Protein AF-A0A836U712-F1 (afdb_monomer_lite)

Structure (mmCIF, N/CA/C/O backbone):
data_AF-A0A836U712-F1
#
_entry.id   AF-A0A836U712-F1
#
loop_
_atom_site.group_PDB
_atom_site.id
_atom_site.type_symbol
_atom_site.label_atom_id
_atom_site.label_alt_id
_atom_site.label_comp_id
_atom_site.label_asym_id
_atom_site.label_entity_id
_atom_site.label_seq_id
_atom_site.pdbx_PDB_ins_code
_atom_site.Cartn_x
_atom_site.Cartn_y
_atom_site.Cartn_z
_atom_site.occupancy
_atom_site.B_iso_or_equiv
_atom_site.auth_seq_id
_atom_site.auth_comp_id
_atom_site.auth_asym_id
_atom_site.auth_atom_id
_atom_site.pdbx_PDB_model_num
ATOM 1 N N . MET A 1 1 ? 16.997 -15.538 17.413 1.00 56.75 1 MET A N 1
ATOM 2 C CA . MET A 1 1 ? 16.186 -14.614 16.592 1.00 56.75 1 MET A CA 1
ATOM 3 C C . MET A 1 1 ? 14.796 -14.566 17.189 1.00 56.75 1 MET A C 1
ATOM 5 O O . MET A 1 1 ? 14.357 -15.597 17.684 1.00 56.75 1 MET A O 1
ATOM 9 N N . ARG A 1 2 ? 14.148 -13.398 17.214 1.00 71.75 2 ARG A N 1
ATOM 10 C CA . ARG A 1 2 ? 12.703 -13.343 17.477 1.00 71.75 2 ARG A CA 1
ATOM 11 C C . ARG A 1 2 ? 11.979 -13.827 16.226 1.00 71.75 2 ARG A C 1
ATOM 13 O O . ARG A 1 2 ? 12.473 -13.601 15.125 1.00 71.75 2 ARG A O 1
ATOM 20 N N . GLU A 1 3 ? 10.859 -14.508 16.408 1.00 85.19 3 GLU A N 1
ATOM 21 C CA . GLU A 1 3 ? 9.992 -14.844 15.282 1.00 85.19 3 GLU A CA 1
ATOM 22 C C . GLU A 1 3 ? 9.367 -13.561 14.700 1.00 85.19 3 GLU A C 1
ATOM 24 O O . GLU A 1 3 ? 9.173 -12.588 15.445 1.00 85.19 3 GLU A O 1
ATOM 29 N N . PRO A 1 4 ? 9.083 -13.529 13.385 1.00 90.69 4 PRO A N 1
ATOM 30 C CA . PRO A 1 4 ? 8.299 -12.460 12.772 1.00 90.69 4 PRO A CA 1
ATOM 31 C C . PRO A 1 4 ? 6.942 -12.289 13.469 1.00 90.69 4 PRO A C 1
ATOM 33 O O . PRO A 1 4 ? 6.336 -13.269 13.897 1.00 90.69 4 PRO A O 1
ATOM 36 N N . GLN A 1 5 ? 6.451 -11.051 13.573 1.00 93.38 5 GLN A N 1
ATOM 37 C CA . GLN A 1 5 ? 5.139 -10.759 14.168 1.00 93.38 5 GLN A CA 1
ATOM 38 C C . GLN A 1 5 ? 3.992 -11.211 13.256 1.00 93.38 5 GLN A C 1
ATOM 40 O O . GLN A 1 5 ? 2.929 -11.586 13.741 1.00 93.38 5 GLN A O 1
ATOM 45 N N . THR A 1 6 ? 4.212 -11.196 11.940 1.00 92.88 6 THR A N 1
ATOM 46 C CA . THR A 1 6 ? 3.301 -11.768 10.939 1.00 92.88 6 THR A CA 1
ATOM 47 C C . THR A 1 6 ? 4.121 -12.481 9.860 1.00 92.88 6 THR A C 1
ATOM 49 O O . THR A 1 6 ? 5.340 -12.294 9.804 1.00 92.88 6 THR A O 1
ATOM 52 N N . PRO A 1 7 ? 3.502 -13.257 8.950 1.00 91.56 7 PRO A N 1
ATOM 53 C CA . PRO A 1 7 ? 4.219 -13.866 7.829 1.00 91.56 7 PRO A CA 1
ATOM 54 C C . PRO A 1 7 ? 5.012 -12.870 6.970 1.00 91.56 7 PRO A C 1
ATOM 56 O O . PRO A 1 7 ? 5.971 -13.273 6.318 1.00 91.56 7 PRO A O 1
ATOM 59 N N . ARG A 1 8 ? 4.623 -11.586 6.956 1.00 92.69 8 ARG A N 1
ATOM 60 C CA . ARG A 1 8 ? 5.257 -10.543 6.135 1.00 92.69 8 ARG A CA 1
ATOM 61 C C . ARG A 1 8 ? 5.974 -9.459 6.929 1.00 92.69 8 ARG A C 1
ATOM 63 O O . ARG A 1 8 ? 6.661 -8.653 6.307 1.00 92.69 8 ARG A O 1
ATOM 70 N N . ILE A 1 9 ? 5.814 -9.404 8.251 1.00 94.50 9 ILE A N 1
ATOM 71 C CA . ILE A 1 9 ? 6.320 -8.311 9.088 1.00 94.50 9 ILE A CA 1
ATOM 72 C C . ILE A 1 9 ? 7.228 -8.855 10.191 1.00 94.50 9 ILE A C 1
ATOM 74 O O . ILE A 1 9 ? 6.810 -9.672 11.013 1.00 94.50 9 ILE A O 1
ATOM 78 N N . ALA A 1 10 ? 8.449 -8.321 10.259 1.00 94.50 10 ALA A N 1
ATOM 79 C CA . ALA A 1 10 ? 9.349 -8.486 11.395 1.00 94.50 10 ALA A CA 1
ATOM 80 C C . ALA A 1 10 ? 9.852 -7.122 11.889 1.00 94.50 10 ALA A C 1
ATOM 82 O O . ALA A 1 10 ? 10.294 -6.290 11.096 1.00 94.50 10 ALA A O 1
ATOM 83 N N . VAL A 1 11 ? 9.810 -6.892 13.200 1.00 93.94 11 VAL A N 1
ATOM 84 C CA . VAL A 1 11 ? 10.256 -5.651 13.840 1.00 93.94 11 VAL A CA 1
ATOM 85 C C . VAL A 1 11 ? 11.517 -5.902 14.658 1.00 93.94 11 VAL A C 1
ATOM 87 O O . VAL A 1 11 ? 11.504 -6.624 15.658 1.00 93.94 11 VAL A O 1
ATOM 90 N N . GLU A 1 12 ? 12.606 -5.245 14.266 1.00 91.69 12 GLU A N 1
ATOM 91 C CA . GLU A 1 12 ? 13.904 -5.325 14.935 1.00 91.69 12 GLU A CA 1
ATOM 92 C C . GLU A 1 12 ? 14.378 -3.924 15.318 1.00 91.69 12 GLU A C 1
ATOM 94 O O . GLU A 1 12 ? 14.453 -3.028 14.482 1.00 91.69 12 GLU A O 1
ATOM 99 N N . CYS A 1 13 ? 14.670 -3.706 16.605 1.00 90.88 13 CYS A N 1
ATOM 100 C CA . CYS A 1 13 ? 15.106 -2.402 17.126 1.00 90.88 13 CYS A CA 1
ATOM 101 C C . CYS A 1 13 ? 14.169 -1.232 16.745 1.00 90.88 13 CYS A C 1
ATOM 103 O O . CYS A 1 13 ? 14.625 -0.117 16.503 1.00 90.88 13 CYS A O 1
ATOM 105 N N . GLY A 1 14 ? 12.857 -1.487 16.669 1.00 90.12 14 GLY A N 1
ATOM 106 C CA . GLY A 1 14 ? 11.850 -0.500 16.263 1.00 90.12 14 GLY A CA 1
ATOM 107 C C . GLY A 1 14 ? 11.732 -0.286 14.750 1.00 90.12 14 GLY A C 1
ATOM 108 O O . GLY A 1 14 ? 10.881 0.489 14.311 1.00 90.12 14 GLY A O 1
ATOM 109 N N . VAL A 1 15 ? 12.545 -0.971 13.945 1.00 91.12 15 VAL A N 1
ATOM 110 C CA . VAL A 1 15 ? 12.514 -0.908 12.483 1.00 91.12 15 VAL A CA 1
ATOM 111 C C . VAL A 1 15 ? 11.686 -2.066 11.947 1.00 91.12 15 VAL A C 1
ATOM 113 O O . VAL A 1 15 ? 11.984 -3.230 12.205 1.00 91.12 15 VAL A O 1
ATOM 116 N N . MET A 1 16 ? 10.646 -1.735 11.184 1.00 93.06 16 MET A N 1
ATOM 117 C CA . MET A 1 16 ? 9.842 -2.725 10.481 1.00 93.06 16 MET A CA 1
ATOM 118 C C . MET A 1 16 ? 10.557 -3.165 9.202 1.00 93.06 16 MET A C 1
ATOM 120 O O . MET A 1 16 ? 10.891 -2.346 8.345 1.00 93.06 16 MET A O 1
ATOM 124 N N . THR A 1 17 ? 10.762 -4.467 9.079 1.00 92.19 17 THR A N 1
ATOM 125 C CA . THR A 1 17 ? 11.220 -5.148 7.872 1.00 92.19 17 THR A CA 1
ATOM 126 C C . THR A 1 17 ? 10.059 -5.930 7.273 1.00 92.19 17 THR A C 1
ATOM 128 O O . THR A 1 17 ? 9.178 -6.408 7.993 1.00 92.19 17 THR A O 1
ATOM 131 N N . VAL A 1 18 ? 10.039 -6.001 5.944 1.00 91.44 18 VAL A N 1
ATOM 132 C CA . VAL A 1 18 ? 8.913 -6.538 5.185 1.00 91.44 18 VAL A CA 1
ATOM 133 C C . VAL A 1 18 ? 9.403 -7.610 4.227 1.00 91.44 18 VAL A C 1
ATOM 135 O O . VAL A 1 18 ? 10.347 -7.372 3.466 1.00 91.44 18 VAL A O 1
ATOM 138 N N . ASP A 1 19 ? 8.728 -8.757 4.223 1.00 90.00 19 ASP A N 1
ATOM 139 C CA . ASP A 1 19 ? 8.854 -9.708 3.125 1.00 90.00 19 ASP A CA 1
ATOM 140 C C . ASP A 1 19 ? 8.202 -9.116 1.870 1.00 90.00 19 ASP A C 1
ATOM 142 O O . ASP A 1 19 ? 6.998 -8.849 1.816 1.00 90.00 19 ASP A O 1
ATOM 146 N N . ARG A 1 20 ? 9.026 -8.897 0.842 1.00 83.88 20 ARG A N 1
ATOM 147 C CA . ARG A 1 20 ? 8.589 -8.337 -0.441 1.00 83.88 20 ARG A CA 1
ATOM 148 C C . ARG A 1 20 ? 7.657 -9.297 -1.181 1.00 83.88 20 ARG A C 1
ATOM 150 O O . ARG A 1 20 ? 6.857 -8.851 -1.997 1.00 83.88 20 ARG A O 1
ATOM 157 N N . GLY A 1 21 ? 7.727 -10.591 -0.878 1.00 82.31 21 GLY A N 1
ATOM 158 C CA . GLY A 1 21 ? 7.118 -11.646 -1.671 1.00 82.31 21 GLY A CA 1
ATOM 159 C C . GLY A 1 21 ? 7.946 -11.980 -2.916 1.00 82.31 21 GLY A C 1
ATOM 160 O O . GLY A 1 21 ? 9.103 -11.581 -3.061 1.00 82.31 21 GLY A O 1
ATOM 161 N N . GLY A 1 22 ? 7.347 -12.755 -3.818 1.00 77.44 22 GLY A N 1
ATOM 162 C CA . GLY A 1 22 ? 7.981 -13.206 -5.058 1.00 77.44 22 GLY A CA 1
ATOM 163 C C . GLY A 1 22 ? 7.568 -12.398 -6.291 1.00 77.44 22 GLY A C 1
ATOM 164 O O . GLY A 1 22 ? 6.669 -11.563 -6.241 1.00 77.44 22 GLY A O 1
ATOM 165 N N . GLY A 1 23 ? 8.207 -12.698 -7.424 1.00 77.56 23 GLY A N 1
ATOM 166 C CA . GLY A 1 23 ? 7.803 -12.191 -8.743 1.00 77.56 23 GLY A CA 1
ATOM 167 C C . GLY A 1 23 ? 8.528 -10.932 -9.220 1.00 77.56 23 GLY A C 1
ATOM 168 O O . GLY A 1 23 ? 8.261 -10.468 -10.324 1.00 77.56 23 GLY A O 1
ATOM 169 N N . ALA A 1 24 ? 9.466 -10.393 -8.436 1.00 85.81 24 ALA A N 1
ATOM 170 C CA . ALA A 1 24 ? 10.342 -9.329 -8.913 1.00 85.81 24 ALA A CA 1
ATOM 171 C C . ALA A 1 24 ? 11.277 -9.848 -10.026 1.00 85.81 24 ALA A C 1
ATOM 173 O O . ALA A 1 24 ? 11.809 -10.960 -9.903 1.00 85.81 24 ALA A O 1
ATOM 174 N N . PRO A 1 25 ? 11.512 -9.066 -11.093 1.00 90.75 25 PRO A N 1
ATOM 175 C CA . PRO A 1 25 ? 12.506 -9.420 -12.095 1.00 90.75 25 PRO A CA 1
ATOM 176 C C . PRO A 1 25 ? 13.915 -9.485 -11.477 1.00 90.75 25 PRO A C 1
ATOM 178 O O . PRO A 1 25 ? 14.183 -8.837 -10.460 1.00 90.75 25 PRO A O 1
ATOM 181 N N . PRO A 1 26 ? 14.855 -10.237 -12.084 1.00 91.25 26 PRO A N 1
ATOM 182 C CA . PRO A 1 26 ? 16.240 -10.242 -11.634 1.00 91.25 26 PRO A CA 1
ATOM 183 C C . PRO A 1 26 ? 16.818 -8.825 -11.619 1.00 91.25 26 PRO A C 1
ATOM 185 O O . PRO A 1 26 ? 16.624 -8.057 -12.562 1.00 91.25 26 PRO A O 1
ATOM 188 N N . TRP A 1 27 ? 17.592 -8.492 -10.586 1.00 91.94 27 TRP A N 1
ATOM 189 C CA . TRP A 1 27 ? 18.188 -7.157 -10.439 1.00 91.94 27 TRP A CA 1
ATOM 190 C C . TRP A 1 27 ? 19.069 -6.751 -11.634 1.00 91.94 27 TRP A C 1
ATOM 192 O O . TRP A 1 27 ? 19.213 -5.566 -11.926 1.00 91.94 27 TRP A O 1
ATOM 202 N N . SER A 1 28 ? 19.651 -7.738 -12.324 1.00 92.94 28 SER A N 1
ATOM 203 C CA . SER A 1 28 ? 20.536 -7.564 -13.477 1.00 92.94 28 SER A CA 1
ATOM 204 C C . SER A 1 28 ? 19.813 -7.582 -14.828 1.00 92.94 28 SER A C 1
ATOM 206 O O . SER A 1 28 ? 20.467 -7.444 -15.859 1.00 92.94 28 SER A O 1
ATOM 208 N N . ALA A 1 29 ? 18.496 -7.805 -14.860 1.00 95.31 29 ALA A N 1
ATOM 209 C CA . ALA A 1 29 ? 17.737 -7.849 -16.106 1.00 95.31 29 ALA A CA 1
ATOM 210 C C . ALA A 1 29 ? 17.480 -6.429 -16.631 1.00 95.31 29 ALA A C 1
ATOM 212 O O . ALA A 1 29 ? 16.846 -5.622 -15.951 1.00 95.31 29 ALA A O 1
ATOM 213 N N . ALA A 1 30 ? 17.953 -6.137 -17.843 1.00 95.81 30 ALA A N 1
ATOM 214 C CA . ALA A 1 30 ? 17.613 -4.909 -18.556 1.00 95.81 30 ALA A CA 1
ATOM 215 C C . ALA A 1 30 ? 16.217 -5.018 -19.191 1.00 95.81 30 ALA A C 1
ATOM 217 O O . ALA A 1 30 ? 15.839 -6.115 -19.608 1.00 95.81 30 ALA A O 1
ATOM 218 N N . ALA A 1 31 ? 15.484 -3.903 -19.293 1.00 96.38 31 ALA A N 1
ATOM 219 C CA . ALA A 1 31 ? 14.163 -3.839 -19.933 1.00 96.38 31 ALA A CA 1
ATOM 220 C C . ALA A 1 31 ? 13.201 -4.951 -19.473 1.00 96.38 31 ALA A C 1
ATOM 222 O O . ALA A 1 31 ? 12.567 -5.630 -20.283 1.00 96.38 31 ALA A O 1
ATOM 223 N N . ALA A 1 32 ? 13.152 -5.205 -18.166 1.00 95.88 32 ALA A N 1
ATOM 224 C CA . ALA A 1 32 ? 12.384 -6.317 -17.638 1.00 95.88 32 ALA A CA 1
ATOM 225 C C . ALA A 1 32 ? 10.883 -6.045 -17.789 1.00 95.88 32 ALA A C 1
ATOM 227 O O . ALA A 1 32 ? 10.389 -4.999 -17.367 1.00 95.88 32 ALA A O 1
ATOM 228 N N . ALA A 1 33 ? 10.154 -7.010 -18.349 1.00 94.50 33 ALA A N 1
ATOM 229 C CA . ALA A 1 33 ? 8.702 -6.944 -18.409 1.00 94.50 33 ALA A CA 1
ATOM 230 C C . ALA A 1 33 ? 8.091 -7.064 -16.998 1.00 94.50 33 ALA A C 1
ATOM 232 O O . ALA A 1 33 ? 8.641 -7.785 -16.154 1.00 94.50 33 ALA A O 1
ATOM 233 N N . PRO A 1 34 ? 6.941 -6.414 -16.739 1.00 94.44 34 PRO A N 1
ATOM 234 C CA . PRO A 1 34 ? 6.176 -6.663 -15.527 1.00 94.44 34 PRO A CA 1
ATOM 235 C C . PRO A 1 34 ? 5.799 -8.145 -15.401 1.00 94.44 34 PRO A C 1
ATOM 237 O O . PRO A 1 34 ? 5.505 -8.783 -16.417 1.00 94.44 34 PRO A O 1
ATOM 240 N N . PRO A 1 35 ? 5.786 -8.715 -14.182 1.00 91.50 35 PRO A N 1
ATOM 241 C CA . PRO A 1 35 ? 5.349 -10.089 -13.990 1.00 91.50 35 PRO A CA 1
ATOM 242 C C . PRO A 1 35 ? 3.871 -10.243 -14.358 1.00 91.50 35 PRO A C 1
ATOM 244 O O . PRO A 1 35 ? 3.099 -9.287 -14.338 1.00 91.50 35 PRO A O 1
ATOM 247 N N . GLU A 1 36 ? 3.449 -11.474 -14.637 1.00 86.88 36 GLU A N 1
ATOM 248 C CA . GLU A 1 36 ? 2.039 -11.767 -14.916 1.00 86.88 36 GLU A CA 1
ATOM 249 C C . GLU A 1 36 ? 1.137 -11.439 -13.713 1.00 86.88 36 GLU A C 1
ATOM 251 O O . GLU A 1 36 ? 0.040 -10.905 -13.882 1.00 86.88 36 GLU A O 1
ATOM 256 N N . ALA A 1 37 ? 1.624 -11.699 -12.494 1.00 83.81 37 ALA A N 1
ATOM 257 C CA . ALA A 1 37 ? 0.900 -11.443 -11.255 1.00 83.81 37 ALA A CA 1
ATOM 258 C C . ALA A 1 37 ? 1.810 -10.893 -10.146 1.00 83.81 37 ALA A C 1
ATOM 260 O O . ALA A 1 37 ? 2.934 -11.358 -9.953 1.00 83.81 37 ALA A O 1
ATOM 261 N N . MET A 1 38 ? 1.277 -9.949 -9.363 1.00 85.31 38 MET A N 1
ATOM 262 C CA . MET A 1 38 ? 1.891 -9.448 -8.131 1.00 85.31 38 MET A CA 1
ATOM 263 C C . MET A 1 38 ? 1.239 -10.105 -6.910 1.00 85.31 38 MET A C 1
ATOM 265 O O . MET A 1 38 ? 0.093 -9.815 -6.563 1.00 85.31 38 MET A O 1
ATOM 269 N N . THR A 1 39 ? 1.974 -11.003 -6.253 1.00 82.69 39 THR A N 1
ATOM 270 C CA . THR A 1 39 ? 1.480 -11.773 -5.095 1.00 82.69 39 THR A CA 1
ATOM 271 C C . THR A 1 39 ? 1.916 -11.193 -3.746 1.00 82.69 39 THR A C 1
ATOM 273 O O . THR A 1 39 ? 1.277 -11.461 -2.727 1.00 82.69 39 THR A O 1
ATOM 276 N N . GLY A 1 40 ? 2.982 -10.389 -3.735 1.00 87.88 40 GLY A N 1
ATOM 277 C CA . GLY A 1 40 ? 3.513 -9.717 -2.550 1.00 87.88 40 GLY A CA 1
ATOM 278 C C . GLY A 1 40 ? 3.055 -8.261 -2.394 1.00 87.88 40 GLY A C 1
ATOM 279 O O . GLY A 1 40 ? 2.478 -7.685 -3.320 1.00 87.88 40 GLY A O 1
ATOM 280 N N . PRO A 1 41 ? 3.328 -7.646 -1.228 1.00 90.56 41 PRO A N 1
ATOM 281 C CA . PRO A 1 41 ? 3.013 -6.241 -0.966 1.00 90.56 41 PRO A CA 1
ATOM 282 C C . PRO A 1 41 ? 3.984 -5.260 -1.642 1.00 90.56 41 PRO A C 1
ATOM 284 O O . PRO A 1 41 ? 3.687 -4.071 -1.724 1.00 90.56 41 PRO A O 1
ATOM 287 N N . ILE A 1 42 ? 5.151 -5.730 -2.101 1.00 90.94 42 ILE A N 1
ATOM 288 C CA . ILE A 1 42 ? 6.199 -4.906 -2.712 1.00 90.94 42 ILE A CA 1
ATOM 289 C C . ILE A 1 42 ? 6.689 -5.599 -3.980 1.00 90.94 42 ILE A C 1
ATOM 291 O O . ILE A 1 42 ? 7.012 -6.781 -3.956 1.00 90.94 42 ILE A O 1
ATOM 295 N N . ILE A 1 43 ? 6.855 -4.848 -5.066 1.00 89.94 43 ILE A N 1
ATOM 296 C CA . ILE A 1 43 ? 7.642 -5.304 -6.212 1.00 89.94 43 ILE A CA 1
ATOM 297 C C . ILE A 1 43 ? 8.995 -4.598 -6.220 1.00 89.94 43 ILE A C 1
ATOM 299 O O . ILE A 1 43 ? 9.081 -3.373 -6.239 1.00 89.94 43 ILE A O 1
ATOM 303 N N . GLY A 1 44 ? 10.067 -5.384 -6.135 1.00 88.69 44 GLY A N 1
ATOM 304 C CA . GLY A 1 44 ? 11.425 -4.860 -6.211 1.00 88.69 44 GLY A CA 1
ATOM 305 C C . GLY A 1 44 ? 11.775 -4.513 -7.652 1.00 88.69 44 GLY A C 1
ATOM 306 O O . GLY A 1 44 ? 11.847 -5.412 -8.484 1.00 88.69 44 GLY A O 1
ATOM 307 N N . LEU A 1 45 ? 12.013 -3.232 -7.925 1.00 91.31 45 LEU A N 1
ATOM 308 C CA . LEU A 1 45 ? 12.542 -2.761 -9.202 1.00 91.31 45 LEU A CA 1
ATOM 309 C C . LEU A 1 45 ? 13.920 -2.148 -9.006 1.00 91.31 45 LEU A C 1
ATOM 311 O O . LEU A 1 45 ? 14.171 -1.414 -8.049 1.00 91.31 45 LEU A O 1
ATOM 315 N N . HIS A 1 46 ? 14.804 -2.448 -9.944 1.00 92.25 46 HIS A N 1
ATOM 316 C CA . HIS A 1 46 ? 16.136 -1.879 -10.045 1.00 92.25 46 HIS A CA 1
ATOM 317 C C . HIS A 1 46 ? 16.253 -1.066 -11.332 1.00 92.25 46 HIS A C 1
ATOM 319 O O . HIS A 1 46 ? 15.535 -1.322 -12.296 1.00 92.25 46 HIS A O 1
ATOM 325 N N . TRP A 1 47 ? 17.191 -0.115 -11.370 1.00 92.75 47 TRP A N 1
ATOM 326 C CA . TRP A 1 47 ? 17.390 0.756 -12.534 1.00 92.75 47 TRP A CA 1
ATOM 327 C C . TRP A 1 47 ? 17.453 0.013 -13.876 1.00 92.75 47 TRP A C 1
ATOM 329 O O . TRP A 1 47 ? 16.743 0.429 -14.784 1.00 92.75 47 TRP A O 1
ATOM 339 N N . PRO A 1 48 ? 18.189 -1.109 -14.028 1.00 94.19 48 PRO A N 1
ATOM 340 C CA . PRO A 1 48 ? 18.207 -1.832 -15.299 1.00 94.19 48 PRO A CA 1
ATOM 341 C C . PRO A 1 48 ? 16.820 -2.316 -15.738 1.00 94.19 48 PRO A C 1
ATOM 343 O O . PRO A 1 48 ? 16.519 -2.318 -16.926 1.00 94.19 48 PRO A O 1
ATOM 346 N N . ASN A 1 49 ? 15.948 -2.676 -14.793 1.00 95.69 49 ASN A N 1
ATOM 347 C CA . ASN A 1 49 ? 14.640 -3.250 -15.101 1.00 95.69 49 ASN A CA 1
ATOM 348 C C . ASN A 1 49 ? 13.742 -2.288 -15.881 1.00 95.69 49 ASN A C 1
ATOM 350 O O . ASN A 1 49 ? 12.924 -2.750 -16.667 1.00 95.69 49 ASN A O 1
ATOM 354 N N . ILE A 1 50 ? 13.908 -0.980 -15.683 1.00 95.12 50 ILE A N 1
ATOM 355 C CA . ILE A 1 50 ? 13.088 0.060 -16.315 1.00 95.12 50 ILE A CA 1
ATOM 356 C C . ILE A 1 50 ? 13.814 0.796 -17.448 1.00 95.12 50 ILE A C 1
ATOM 358 O O . ILE A 1 50 ? 13.300 1.784 -17.960 1.00 95.12 50 ILE A O 1
ATOM 362 N N . LEU A 1 51 ? 15.009 0.336 -17.829 1.00 95.88 51 LEU A N 1
ATOM 363 C CA . LEU A 1 51 ? 15.828 0.964 -18.862 1.00 95.88 51 LEU A CA 1
ATOM 364 C C . LEU A 1 51 ? 16.030 0.004 -20.031 1.00 95.88 51 LEU A C 1
ATOM 366 O O . LEU A 1 51 ? 16.515 -1.121 -19.869 1.00 95.88 51 LEU A O 1
ATOM 370 N N . HIS A 1 52 ? 15.669 0.473 -21.218 1.00 97.00 52 HIS A N 1
ATOM 371 C CA . HIS A 1 52 ? 15.930 -0.217 -22.463 1.00 97.00 52 HIS A CA 1
ATOM 372 C C . HIS A 1 52 ? 17.406 -0.027 -22.879 1.00 97.00 52 HIS A C 1
ATOM 374 O O . HIS A 1 52 ? 17.953 1.061 -22.699 1.00 97.00 52 HIS A O 1
ATOM 380 N N . PRO A 1 53 ? 18.089 -1.056 -23.432 1.00 94.75 53 PRO A N 1
ATOM 381 C CA . PRO A 1 53 ? 19.475 -0.917 -23.904 1.00 94.75 53 PRO A CA 1
ATOM 382 C C . PRO A 1 53 ? 19.664 0.159 -24.983 1.00 94.75 53 PRO A C 1
ATOM 384 O O . PRO A 1 53 ? 20.725 0.768 -25.072 1.00 94.75 53 PRO A O 1
ATOM 387 N N . ASP A 1 54 ? 18.632 0.367 -25.798 1.00 97.00 54 ASP A N 1
ATOM 388 C CA . ASP A 1 54 ? 18.477 1.519 -26.691 1.00 97.00 54 ASP A CA 1
ATOM 389 C C . ASP A 1 54 ? 17.636 2.604 -25.984 1.00 97.00 54 ASP A C 1
ATOM 391 O O . ASP A 1 54 ? 16.443 2.362 -25.767 1.00 97.00 54 ASP A O 1
ATOM 395 N N . PRO A 1 55 ? 18.221 3.760 -25.609 1.00 95.62 55 PRO A N 1
ATOM 396 C CA . PRO A 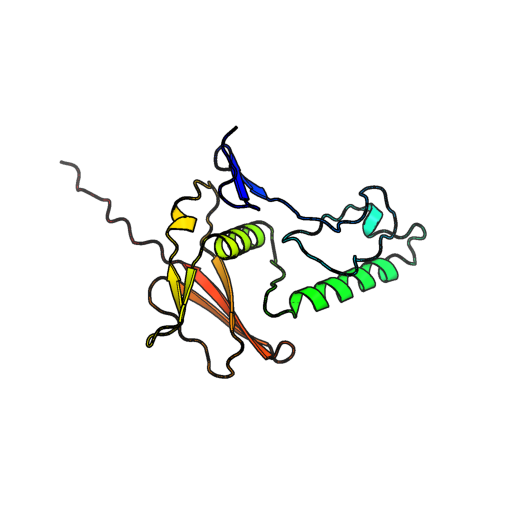1 55 ? 17.543 4.795 -24.828 1.00 95.62 55 PRO A CA 1
ATOM 397 C C . PRO A 1 55 ? 16.281 5.374 -25.473 1.00 95.62 55 PRO A C 1
ATOM 399 O O . PRO A 1 55 ? 15.366 5.757 -24.746 1.00 95.62 55 PRO A O 1
ATOM 402 N N . GLU A 1 56 ? 16.201 5.399 -26.807 1.00 97.69 56 GLU A N 1
ATOM 403 C CA . GLU A 1 56 ? 15.040 5.932 -27.542 1.00 97.69 56 GLU A CA 1
ATOM 404 C C . GLU A 1 56 ? 13.774 5.080 -27.341 1.00 97.69 56 GLU A C 1
ATOM 406 O O . GLU A 1 56 ? 12.672 5.493 -27.687 1.00 97.69 56 GLU A O 1
ATOM 411 N N . ARG A 1 57 ? 13.920 3.884 -26.757 1.00 97.19 57 ARG A N 1
ATOM 412 C CA . ARG A 1 57 ? 12.833 2.931 -26.496 1.00 97.19 57 ARG A CA 1
ATOM 413 C C . ARG A 1 57 ? 12.519 2.764 -25.009 1.00 97.19 57 ARG A C 1
ATOM 415 O O . ARG A 1 57 ? 11.794 1.845 -24.633 1.00 97.19 57 ARG A O 1
ATOM 422 N N . ASN A 1 58 ? 13.063 3.625 -24.145 1.00 96.69 58 ASN A N 1
ATOM 423 C CA . ASN A 1 58 ? 12.780 3.580 -22.707 1.00 96.69 58 ASN A CA 1
ATOM 424 C C . ASN A 1 58 ? 11.281 3.696 -22.407 1.00 96.69 58 ASN A C 1
ATOM 426 O O . ASN A 1 58 ? 10.785 2.989 -21.529 1.00 96.69 58 ASN A O 1
ATOM 430 N N . ASP A 1 59 ? 10.565 4.523 -23.169 1.00 97.31 59 ASP A N 1
ATOM 431 C CA . ASP A 1 59 ? 9.131 4.743 -22.980 1.00 97.31 59 ASP A CA 1
ATOM 432 C C . ASP A 1 59 ? 8.326 3.446 -23.141 1.00 97.31 59 ASP A C 1
ATOM 434 O O . ASP A 1 59 ? 7.399 3.215 -22.376 1.00 97.31 59 ASP A O 1
ATOM 438 N N . GLU A 1 60 ? 8.739 2.520 -24.016 1.00 97.50 60 GLU A N 1
ATOM 439 C CA . GLU A 1 60 ? 8.073 1.214 -24.160 1.00 97.50 60 GLU A CA 1
ATOM 440 C C . GLU A 1 60 ? 8.098 0.404 -22.852 1.00 97.50 60 GLU A C 1
ATOM 442 O O . GLU A 1 60 ? 7.114 -0.239 -22.475 1.00 97.50 60 GLU A O 1
ATOM 447 N N . VAL A 1 61 ? 9.235 0.432 -22.147 1.00 97.19 61 VAL A N 1
ATOM 448 C CA . VAL A 1 61 ? 9.418 -0.285 -20.877 1.00 97.19 61 VAL A CA 1
ATOM 449 C C . VAL A 1 61 ? 8.657 0.426 -19.762 1.00 97.19 61 VAL A C 1
ATOM 451 O O . VAL A 1 61 ? 7.967 -0.222 -18.972 1.00 97.19 61 VAL A O 1
ATOM 454 N N . VAL A 1 62 ? 8.757 1.756 -19.703 1.00 96.50 62 VAL A N 1
ATOM 455 C CA . VAL A 1 62 ? 8.065 2.575 -18.701 1.00 96.50 62 VAL A CA 1
ATOM 456 C C . VAL A 1 62 ? 6.549 2.430 -18.839 1.00 96.50 62 VAL A C 1
ATOM 458 O O . VAL A 1 62 ? 5.882 2.138 -17.846 1.00 96.50 62 VAL A O 1
ATOM 461 N N . ASP A 1 63 ? 6.006 2.533 -20.050 1.00 97.56 63 ASP A N 1
ATOM 462 C CA . ASP A 1 63 ? 4.571 2.422 -20.321 1.00 97.56 63 ASP A CA 1
ATOM 463 C C . ASP A 1 63 ? 4.020 1.042 -19.956 1.00 97.56 63 ASP A C 1
ATOM 465 O O . ASP A 1 63 ? 2.918 0.934 -19.403 1.00 97.56 63 ASP A O 1
ATOM 469 N N . ALA A 1 64 ? 4.794 -0.024 -20.192 1.00 96.62 64 ALA A N 1
ATOM 470 C CA . ALA A 1 64 ? 4.422 -1.371 -19.770 1.00 96.62 64 ALA A CA 1
ATOM 471 C C . ALA A 1 64 ? 4.284 -1.466 -18.240 1.00 96.62 64 ALA A C 1
ATOM 473 O O . ALA A 1 64 ? 3.292 -2.007 -17.737 1.00 96.62 64 ALA A O 1
ATOM 474 N N . TRP A 1 65 ? 5.235 -0.901 -17.490 1.00 96.12 65 TRP A N 1
ATOM 475 C CA . TRP A 1 65 ? 5.183 -0.854 -16.026 1.00 96.12 65 TRP A CA 1
ATOM 476 C C . TRP A 1 65 ? 4.058 0.033 -15.499 1.00 96.12 65 TRP A C 1
ATOM 478 O O . TRP A 1 65 ? 3.338 -0.384 -14.591 1.00 96.12 65 TRP A O 1
ATOM 488 N N . VAL A 1 66 ? 3.855 1.215 -16.083 1.00 96.06 66 VAL A N 1
ATOM 489 C CA . VAL A 1 66 ? 2.752 2.118 -15.721 1.00 96.06 66 VAL A CA 1
ATOM 490 C C . VAL A 1 66 ? 1.411 1.420 -15.930 1.00 96.06 66 VAL A C 1
ATOM 492 O O . VAL A 1 66 ? 0.600 1.366 -15.004 1.00 96.06 66 VAL A O 1
ATOM 495 N N . THR A 1 67 ? 1.204 0.808 -17.097 1.00 95.75 67 THR A N 1
ATOM 496 C CA . THR A 1 67 ? -0.023 0.065 -17.420 1.00 95.75 67 THR A CA 1
ATOM 497 C C . THR A 1 67 ? -0.253 -1.087 -16.441 1.00 95.75 67 THR A C 1
ATOM 499 O O . THR A 1 67 ? -1.372 -1.299 -15.965 1.00 95.75 67 THR A O 1
ATOM 502 N N . HIS A 1 68 ? 0.803 -1.835 -16.112 1.00 94.38 68 HIS A N 1
ATOM 503 C CA . HIS A 1 68 ? 0.718 -2.935 -15.157 1.00 94.38 68 HIS A CA 1
ATOM 504 C C . HIS A 1 68 ? 0.334 -2.444 -13.755 1.00 94.38 68 HIS A C 1
ATOM 506 O O . HIS A 1 68 ? -0.612 -2.962 -13.160 1.00 94.38 68 HIS A O 1
ATOM 512 N N . LEU A 1 69 ? 1.013 -1.418 -13.239 1.00 93.38 69 LEU A N 1
ATOM 513 C CA . LEU A 1 69 ? 0.738 -0.875 -11.910 1.00 93.38 69 LEU A CA 1
ATOM 514 C C . LEU A 1 69 ? -0.664 -0.265 -11.833 1.00 93.38 69 LEU A C 1
ATOM 516 O O . LEU A 1 69 ? -1.372 -0.520 -10.864 1.00 93.38 69 LEU A O 1
ATOM 520 N N . GLN A 1 70 ? -1.120 0.454 -12.862 1.00 92.69 70 GLN A N 1
ATOM 521 C CA . GLN A 1 70 ? -2.494 0.968 -12.923 1.00 92.69 70 GLN A CA 1
ATOM 522 C C . GLN A 1 70 ? -3.534 -0.154 -12.808 1.00 92.69 70 GLN A C 1
ATOM 524 O O . GLN A 1 70 ? -4.496 -0.023 -12.051 1.00 92.69 70 GLN A O 1
ATOM 529 N N . ARG A 1 71 ? -3.310 -1.287 -13.488 1.00 91.75 71 ARG A N 1
ATOM 530 C CA . ARG A 1 71 ? -4.166 -2.476 -13.358 1.00 91.75 71 ARG A CA 1
ATOM 531 C C . ARG A 1 71 ? -4.133 -3.058 -11.946 1.00 91.75 71 ARG A C 1
ATOM 533 O O . ARG A 1 71 ? -5.169 -3.460 -11.436 1.00 91.75 71 ARG A O 1
ATOM 540 N N . VAL A 1 72 ? -2.969 -3.106 -11.301 1.00 91.75 72 VAL A N 1
ATOM 541 C CA . VAL A 1 72 ? -2.866 -3.558 -9.903 1.00 91.75 72 VAL A CA 1
ATOM 542 C C . VAL A 1 72 ? -3.610 -2.600 -8.969 1.00 91.75 72 VAL A C 1
ATOM 544 O O . VAL A 1 72 ? -4.336 -3.043 -8.085 1.00 91.75 72 VAL A O 1
ATOM 547 N N . GLY A 1 73 ? -3.478 -1.291 -9.181 1.00 91.06 73 GLY A N 1
ATOM 548 C CA . GLY A 1 73 ? -4.134 -0.258 -8.382 1.00 91.06 73 GLY A CA 1
ATOM 549 C C . GLY A 1 73 ? -5.660 -0.249 -8.489 1.00 91.06 73 GLY A C 1
ATOM 550 O O . GLY A 1 73 ? -6.321 0.185 -7.540 1.00 91.06 73 GLY A O 1
ATOM 551 N N . SER A 1 74 ? -6.224 -0.754 -9.591 1.00 90.31 74 SER A N 1
ATOM 552 C CA . SER A 1 74 ? -7.676 -0.861 -9.776 1.00 90.31 74 SER A CA 1
ATOM 553 C C . SER A 1 74 ? -8.303 -2.072 -9.076 1.00 90.31 74 SER A C 1
ATOM 555 O O . SER A 1 74 ? -9.516 -2.085 -8.876 1.00 90.31 74 SER A O 1
ATOM 557 N N . LEU A 1 75 ? -7.509 -3.056 -8.631 1.00 92.06 75 LEU A N 1
ATOM 558 C CA . LEU A 1 75 ? -8.018 -4.201 -7.866 1.00 92.06 75 LEU A CA 1
ATOM 559 C C . LEU A 1 75 ? -8.581 -3.755 -6.506 1.00 92.06 75 LEU A C 1
ATOM 561 O O . LEU A 1 75 ? -8.045 -2.854 -5.853 1.00 92.06 75 LEU A O 1
ATOM 565 N N . HIS A 1 76 ? -9.664 -4.391 -6.053 1.00 92.62 76 HIS A N 1
ATOM 566 C CA . HIS A 1 76 ? -10.344 -4.029 -4.797 1.00 92.62 76 HIS A CA 1
ATOM 567 C C . HIS A 1 76 ? -9.529 -4.342 -3.544 1.00 92.62 76 HIS A C 1
ATOM 569 O O . HIS A 1 76 ? -9.668 -3.656 -2.537 1.00 92.62 76 HIS A O 1
ATOM 575 N N . ASP A 1 77 ? -8.663 -5.347 -3.608 1.00 92.38 77 ASP A N 1
ATOM 576 C CA . ASP A 1 77 ? -7.813 -5.806 -2.507 1.00 92.38 77 ASP A CA 1
ATOM 577 C C . ASP A 1 77 ? -6.396 -5.206 -2.561 1.00 92.38 77 ASP A C 1
ATOM 579 O O . ASP A 1 77 ? -5.481 -5.662 -1.866 1.00 92.38 77 ASP A O 1
ATOM 583 N N . ARG A 1 78 ? -6.185 -4.199 -3.413 1.00 92.75 78 ARG A N 1
ATOM 584 C CA . ARG A 1 78 ? -4.901 -3.520 -3.579 1.00 92.75 78 ARG A CA 1
ATOM 585 C C . ARG A 1 78 ? -5.066 -2.014 -3.559 1.00 92.75 78 ARG A C 1
ATOM 587 O O . ARG A 1 78 ? -6.070 -1.449 -3.987 1.00 92.75 78 ARG A O 1
ATOM 594 N N . TRP A 1 79 ? -4.017 -1.360 -3.090 1.00 94.75 79 TRP A N 1
ATOM 595 C CA . TRP A 1 79 ? -3.857 0.080 -3.152 1.00 94.75 79 TRP A CA 1
ATOM 596 C C . TRP A 1 79 ? -2.389 0.383 -3.432 1.00 94.75 79 TRP A C 1
ATOM 598 O O . TRP A 1 79 ? -1.508 -0.156 -2.763 1.00 94.75 79 TRP A O 1
ATOM 608 N N . LEU A 1 80 ? -2.125 1.220 -4.437 1.00 94.25 80 LEU A N 1
ATOM 609 C CA . LEU A 1 80 ? -0.777 1.712 -4.693 1.00 94.25 80 LEU A CA 1
ATOM 610 C C . LEU A 1 80 ? -0.479 2.832 -3.700 1.00 94.25 80 LEU A C 1
ATOM 612 O O . LEU A 1 80 ? -1.000 3.941 -3.826 1.00 94.25 80 LEU A O 1
ATOM 616 N N . ALA A 1 81 ? 0.338 2.522 -2.699 1.00 95.38 81 ALA A N 1
ATOM 617 C CA . ALA A 1 81 ? 0.766 3.512 -1.728 1.00 95.38 81 ALA A CA 1
ATOM 618 C C . ALA A 1 81 ? 1.621 4.602 -2.408 1.00 95.38 81 ALA A C 1
ATOM 620 O O . ALA A 1 81 ? 2.490 4.274 -3.218 1.00 95.38 81 ALA A O 1
ATOM 621 N N . PRO A 1 82 ? 1.412 5.889 -2.074 1.00 94.56 82 PRO A N 1
ATOM 622 C CA . PRO A 1 82 ? 2.140 6.999 -2.691 1.00 94.56 82 PRO A CA 1
ATOM 623 C C . PRO A 1 82 ? 3.593 7.104 -2.211 1.00 94.56 82 PRO A C 1
ATOM 625 O O . PRO A 1 82 ? 4.419 7.725 -2.873 1.00 94.56 82 PRO A O 1
ATOM 628 N N . ASP A 1 83 ? 3.900 6.524 -1.051 1.00 94.25 83 ASP A N 1
ATOM 629 C CA . ASP A 1 83 ? 5.208 6.579 -0.415 1.00 94.25 83 ASP A CA 1
ATOM 630 C C . ASP A 1 83 ? 5.425 5.381 0.529 1.00 94.25 83 ASP A C 1
ATOM 632 O O . ASP A 1 83 ? 4.500 4.625 0.851 1.00 94.25 83 ASP A O 1
ATOM 636 N N . THR A 1 84 ? 6.672 5.200 0.973 1.00 91.88 84 THR A N 1
ATOM 637 C CA . THR A 1 84 ? 7.069 4.088 1.848 1.00 91.88 84 THR A CA 1
ATOM 638 C C . THR A 1 84 ? 6.365 4.102 3.213 1.00 91.88 84 THR A C 1
ATOM 640 O O . THR A 1 84 ? 5.873 3.046 3.613 1.00 91.88 84 THR A O 1
ATOM 643 N N . PRO A 1 85 ? 6.257 5.233 3.947 1.00 93.12 85 PRO A N 1
ATOM 644 C CA . PRO A 1 85 ? 5.490 5.266 5.196 1.00 93.12 85 PRO A CA 1
ATOM 645 C C . PRO A 1 85 ? 4.042 4.789 5.038 1.00 93.12 85 PRO A C 1
ATOM 647 O O . PRO A 1 85 ? 3.558 3.998 5.851 1.00 93.12 85 PRO A O 1
ATOM 650 N N . ARG A 1 86 ? 3.352 5.216 3.974 1.00 95.50 86 ARG A N 1
ATOM 651 C CA . ARG A 1 86 ? 1.983 4.778 3.684 1.00 95.50 86 ARG A CA 1
ATOM 652 C C . ARG A 1 86 ? 1.914 3.319 3.267 1.00 95.50 86 ARG A C 1
ATOM 654 O O . ARG A 1 86 ? 0.968 2.649 3.670 1.00 95.50 86 ARG A O 1
ATOM 661 N N . ALA A 1 87 ? 2.910 2.809 2.544 1.00 94.94 87 ALA A N 1
ATOM 662 C CA . ALA A 1 87 ? 3.001 1.384 2.234 1.00 94.94 87 ALA A CA 1
ATOM 663 C C . ALA A 1 87 ? 3.116 0.543 3.515 1.00 94.94 87 ALA A C 1
ATOM 665 O O . ALA A 1 87 ? 2.431 -0.467 3.660 1.00 94.94 87 ALA A O 1
ATOM 666 N N . TRP A 1 88 ? 3.948 0.977 4.464 1.00 95.12 88 TRP A N 1
ATOM 667 C CA . TRP A 1 88 ? 4.182 0.275 5.730 1.00 95.12 88 TRP A CA 1
ATOM 668 C C . TRP A 1 88 ? 2.971 0.303 6.637 1.00 95.12 88 TRP A C 1
ATOM 670 O O . TRP A 1 88 ? 2.564 -0.738 7.147 1.00 95.12 88 TRP A O 1
ATOM 680 N N . SER A 1 89 ? 2.365 1.476 6.779 1.00 96.62 89 SER A N 1
ATOM 681 C CA . SER A 1 89 ? 1.127 1.611 7.527 1.00 96.62 89 SER A CA 1
ATOM 682 C C . SER A 1 89 ? 0.026 0.749 6.899 1.00 96.62 89 SER A C 1
ATOM 684 O O . SER A 1 89 ? -0.568 -0.069 7.593 1.00 96.62 89 SER A O 1
ATOM 686 N N . GLN A 1 90 ? -0.177 0.805 5.576 1.00 97.19 90 GLN A N 1
ATOM 687 C CA . GLN A 1 90 ? -1.177 -0.035 4.906 1.00 97.19 90 GLN A CA 1
ATOM 688 C C . GLN A 1 90 ? -0.937 -1.532 5.128 1.00 97.19 90 GLN A C 1
ATOM 690 O O . GLN A 1 90 ? -1.888 -2.257 5.414 1.00 97.19 90 GLN A O 1
ATOM 695 N N . LEU A 1 91 ? 0.308 -1.999 4.993 1.00 96.31 91 LEU A N 1
ATOM 696 C CA . LEU A 1 91 ? 0.641 -3.408 5.188 1.00 96.31 91 LEU A CA 1
ATOM 697 C C . LEU A 1 91 ? 0.382 -3.851 6.631 1.00 96.31 91 LEU A C 1
ATOM 699 O O . LEU A 1 91 ? -0.215 -4.901 6.845 1.00 96.31 91 LEU A O 1
ATOM 703 N N . ALA A 1 92 ? 0.776 -3.039 7.612 1.00 96.62 92 ALA A N 1
ATOM 704 C CA . ALA A 1 92 ? 0.526 -3.337 9.015 1.00 96.62 92 ALA A CA 1
ATOM 705 C C . ALA A 1 92 ? -0.976 -3.414 9.324 1.00 96.62 92 ALA A C 1
ATOM 707 O O . ALA A 1 92 ? -1.419 -4.328 10.012 1.00 96.62 92 ALA A O 1
ATOM 708 N N . HIS A 1 93 ? -1.787 -2.512 8.763 1.00 97.25 93 HIS A N 1
ATOM 709 C CA . HIS A 1 93 ? -3.246 -2.598 8.892 1.00 97.25 93 HIS A CA 1
ATOM 710 C C . HIS A 1 93 ? -3.814 -3.842 8.202 1.00 97.25 93 HIS A C 1
ATOM 712 O O . HIS A 1 93 ? -4.646 -4.527 8.787 1.00 97.25 93 HIS A O 1
ATOM 718 N N . ALA A 1 94 ? -3.337 -4.181 7.003 1.00 96.00 94 ALA A N 1
ATOM 719 C CA . ALA A 1 94 ? -3.795 -5.363 6.272 1.00 96.00 94 ALA A CA 1
ATOM 720 C C . ALA A 1 94 ? -3.508 -6.685 7.009 1.00 96.00 94 ALA A C 1
ATOM 722 O O . ALA A 1 94 ? -4.268 -7.638 6.861 1.00 96.00 94 ALA A O 1
ATOM 723 N N . GLU A 1 95 ? -2.430 -6.746 7.792 1.00 95.38 95 GLU A N 1
ATOM 724 C CA . GLU A 1 95 ? -2.015 -7.953 8.517 1.00 95.38 95 GLU A CA 1
ATOM 725 C C . GLU A 1 95 ? -2.507 -7.981 9.976 1.00 95.38 95 GLU A C 1
ATOM 727 O O . GLU A 1 95 ? -2.688 -9.059 10.540 1.00 95.38 95 GLU A O 1
ATOM 732 N N . CYS A 1 96 ? -2.717 -6.816 10.603 1.00 96.75 96 CYS A N 1
ATOM 733 C CA . CYS A 1 96 ? -2.924 -6.709 12.053 1.00 96.75 96 CYS A CA 1
ATOM 734 C C . CYS A 1 96 ? -4.206 -5.972 12.472 1.00 96.75 96 CYS A C 1
ATOM 736 O O . CYS A 1 96 ? -4.412 -5.763 13.667 1.00 96.75 96 CYS A O 1
ATOM 738 N N . THR A 1 97 ? -5.061 -5.546 11.537 1.00 97.00 97 THR A N 1
ATOM 739 C CA . THR A 1 97 ? -6.343 -4.903 11.869 1.00 97.00 97 THR A CA 1
ATOM 740 C C . THR A 1 97 ? -7.512 -5.794 11.493 1.00 97.00 97 THR A C 1
ATOM 742 O O . THR A 1 97 ? -7.714 -6.126 10.325 1.00 97.00 97 THR A O 1
ATOM 745 N N . LEU A 1 98 ? -8.328 -6.144 12.485 1.00 97.12 98 LEU A N 1
ATOM 746 C CA . LEU A 1 98 ? -9.568 -6.872 12.248 1.00 97.12 98 LEU A CA 1
ATOM 747 C C . LEU A 1 98 ? -10.684 -5.880 11.911 1.00 97.12 98 LEU A C 1
ATOM 749 O O . LEU A 1 98 ? -10.952 -4.943 12.664 1.00 97.12 98 LEU A O 1
ATOM 753 N N . VAL A 1 99 ? -11.358 -6.113 10.786 1.00 96.56 99 VAL A N 1
ATOM 754 C CA . VAL A 1 99 ? -12.501 -5.313 10.335 1.00 96.56 99 VAL A CA 1
ATOM 755 C C . VAL A 1 99 ? -13.784 -6.103 10.556 1.00 96.56 99 VAL A C 1
ATOM 757 O O . VAL A 1 99 ? -13.886 -7.256 10.143 1.00 96.56 99 VAL A O 1
ATOM 760 N N . THR A 1 100 ? -14.776 -5.488 11.197 1.00 97.00 100 THR A N 1
ATOM 761 C CA . THR A 1 100 ? -16.098 -6.092 11.422 1.00 97.00 100 THR A CA 1
ATOM 762 C C . THR A 1 100 ? -17.193 -5.158 10.929 1.00 97.00 100 THR A C 1
ATOM 764 O O . THR A 1 100 ? -17.188 -3.971 11.255 1.00 97.00 100 THR A O 1
ATOM 767 N N . ASP A 1 101 ? -18.156 -5.687 10.177 1.00 95.12 101 ASP A N 1
ATOM 768 C CA . ASP A 1 101 ? -19.360 -4.940 9.819 1.00 95.12 101 ASP A CA 1
ATOM 769 C C . ASP A 1 101 ? -20.366 -4.967 10.977 1.00 95.12 101 ASP A C 1
ATOM 771 O O . ASP A 1 101 ? -20.674 -6.016 11.548 1.00 95.12 101 ASP A O 1
ATOM 775 N N . THR A 1 102 ? -20.857 -3.794 11.362 1.00 94.44 102 THR A N 1
ATOM 776 C CA . THR A 1 102 ? -21.766 -3.619 12.495 1.00 94.44 102 THR A CA 1
ATOM 777 C C . THR A 1 102 ? -22.934 -2.728 12.096 1.00 94.44 102 THR A C 1
ATOM 779 O O . THR A 1 102 ? -22.865 -1.956 11.143 1.00 94.44 102 THR A O 1
ATOM 782 N N . ALA A 1 103 ? -23.993 -2.704 12.909 1.00 90.81 103 ALA A N 1
ATOM 783 C CA . ALA A 1 103 ? -25.117 -1.787 12.692 1.00 90.81 103 ALA A CA 1
ATOM 784 C C . ALA A 1 103 ? -24.707 -0.294 12.623 1.00 90.81 103 ALA A C 1
ATOM 786 O O . ALA A 1 103 ? -25.427 0.524 12.040 1.00 90.81 103 ALA A O 1
ATOM 787 N N . LYS A 1 104 ? -23.556 0.071 13.210 1.00 90.12 104 LYS A N 1
ATOM 788 C CA . LYS A 1 104 ? -23.004 1.437 13.235 1.00 90.12 104 LYS A CA 1
ATOM 789 C C . LYS A 1 104 ? -22.016 1.717 12.091 1.00 90.12 104 LYS A C 1
ATOM 791 O O . LYS A 1 104 ? -21.525 2.839 12.001 1.00 90.12 104 LYS A O 1
ATOM 796 N N . GLY A 1 105 ? -21.752 0.738 11.225 1.00 95.31 105 GLY A N 1
ATOM 797 C CA . GLY A 1 105 ? -20.724 0.781 10.187 1.00 95.31 105 GLY A CA 1
ATOM 798 C C . GLY A 1 105 ? -19.526 -0.120 10.497 1.00 95.31 105 GLY A C 1
ATOM 799 O O . GLY A 1 105 ? -19.540 -0.873 11.474 1.00 95.31 105 GLY A O 1
ATOM 800 N N . LEU A 1 106 ? -18.483 -0.011 9.676 1.00 96.94 106 LEU A N 1
ATOM 801 C CA . LEU A 1 106 ? -17.245 -0.775 9.801 1.00 96.94 106 LEU A CA 1
ATOM 802 C C . LEU A 1 106 ? -16.498 -0.387 11.081 1.00 96.94 106 LEU A C 1
ATOM 804 O O . LEU A 1 106 ? -16.149 0.780 11.282 1.00 96.94 106 LEU A O 1
ATOM 808 N N . ALA A 1 107 ? -16.272 -1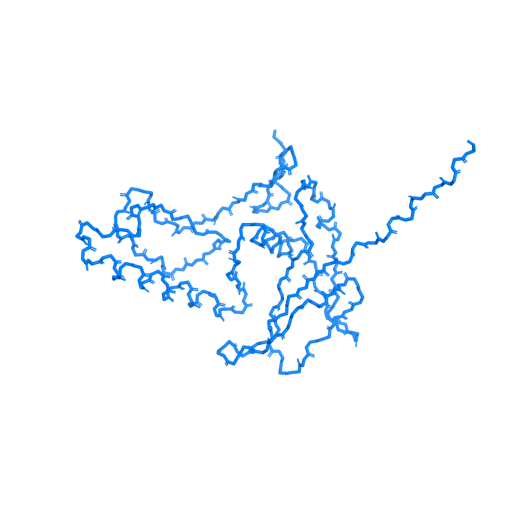.368 11.945 1.00 97.25 107 ALA A N 1
ATOM 809 C CA . ALA A 1 107 ? -15.466 -1.255 13.150 1.00 97.25 107 ALA A CA 1
ATOM 810 C C . ALA A 1 107 ? -14.080 -1.866 12.925 1.00 97.25 107 ALA A C 1
ATOM 812 O O . ALA A 1 107 ? -13.945 -2.846 12.191 1.00 97.25 107 ALA A O 1
ATOM 813 N N . PHE A 1 108 ? -13.075 -1.286 13.580 1.00 97.38 108 PHE A N 1
ATOM 814 C CA . PHE A 1 108 ? -11.678 -1.690 13.472 1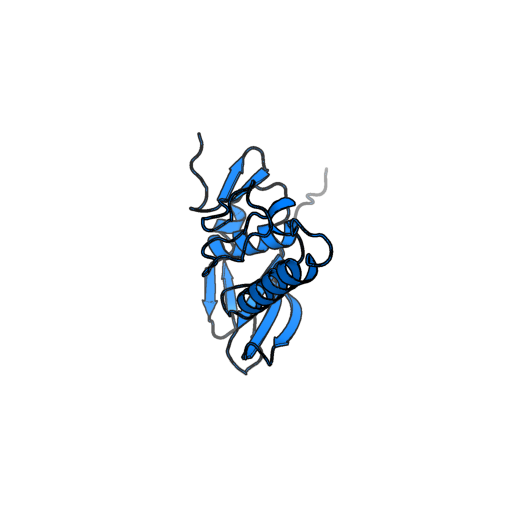.00 97.38 108 PHE A CA 1
ATOM 815 C C . PHE A 1 108 ? -11.144 -2.039 14.856 1.00 97.38 108 PHE A C 1
ATOM 817 O O . PHE A 1 108 ? -11.244 -1.225 15.777 1.00 97.38 108 PHE A O 1
ATOM 824 N N . ASP A 1 109 ? -10.582 -3.234 14.984 1.00 96.50 109 ASP A N 1
ATOM 825 C CA . ASP A 1 109 ? -9.809 -3.648 16.148 1.00 96.50 109 ASP A CA 1
ATOM 826 C C . ASP A 1 109 ? -8.318 -3.591 15.799 1.00 96.50 109 ASP A C 1
ATOM 828 O O . ASP A 1 109 ? -7.849 -4.278 14.888 1.00 96.50 109 ASP A O 1
ATOM 832 N N . PHE A 1 110 ? -7.600 -2.729 16.520 1.00 95.94 110 PHE A N 1
ATOM 833 C CA . PHE A 1 110 ? -6.177 -2.455 16.342 1.00 95.94 110 PHE A CA 1
ATOM 834 C C . PHE A 1 110 ? -5.298 -3.201 17.358 1.00 95.94 110 PHE A C 1
ATOM 836 O O . PHE A 1 110 ? -4.112 -2.899 17.442 1.00 95.94 110 PHE A O 1
ATOM 843 N N . GLY A 1 111 ? -5.837 -4.151 18.132 1.00 94.06 111 GLY A N 1
ATOM 844 C CA . GLY A 1 111 ? -5.102 -4.817 19.213 1.00 94.06 111 GLY A CA 1
ATOM 845 C C . GLY A 1 111 ? -3.777 -5.437 18.760 1.00 94.06 111 GLY A C 1
ATOM 846 O O . GLY A 1 111 ? -2.734 -5.129 19.327 1.00 94.06 111 GLY A O 1
ATOM 847 N N . ALA A 1 112 ? -3.784 -6.223 17.679 1.00 94.38 112 ALA A N 1
ATOM 848 C CA . ALA A 1 112 ? -2.554 -6.812 17.137 1.00 94.38 112 ALA A CA 1
ATOM 849 C C . ALA A 1 112 ? -1.609 -5.758 16.527 1.00 94.38 112 ALA A C 1
ATOM 851 O O . ALA A 1 112 ? -0.391 -5.912 16.564 1.00 94.38 112 ALA A O 1
ATOM 852 N N . LEU A 1 113 ? -2.155 -4.664 15.985 1.00 94.62 113 LEU A N 1
ATOM 853 C CA . LEU A 1 113 ? -1.365 -3.545 15.471 1.00 94.62 113 LEU A CA 1
ATOM 854 C C . LEU A 1 113 ? -0.644 -2.801 16.608 1.00 94.62 113 LEU A C 1
ATOM 856 O O . LEU A 1 113 ? 0.499 -2.390 16.436 1.00 94.62 113 LEU A O 1
ATOM 860 N N . ASP A 1 114 ? -1.289 -2.643 17.766 1.00 92.75 114 ASP A N 1
ATOM 861 C CA . ASP A 1 114 ? -0.721 -1.988 18.953 1.00 92.75 114 ASP A CA 1
ATOM 862 C C . ASP A 1 114 ? 0.447 -2.772 19.570 1.00 92.75 114 ASP A C 1
ATOM 864 O O . ASP A 1 114 ? 1.293 -2.193 20.255 1.00 92.75 114 ASP A O 1
ATOM 868 N N . GLU A 1 115 ? 0.530 -4.073 19.297 1.00 92.00 115 GLU A N 1
ATOM 869 C CA . GLU A 1 115 ? 1.645 -4.929 19.706 1.00 92.00 115 GLU A CA 1
ATOM 870 C C . GLU A 1 115 ? 2.870 -4.803 18.781 1.00 92.00 115 GLU A C 1
ATOM 872 O O . GLU A 1 115 ? 3.979 -5.201 19.163 1.00 92.00 115 GLU A O 1
ATOM 877 N N . LEU A 1 116 ? 2.722 -4.206 17.588 1.00 90.69 116 LEU A N 1
ATOM 878 C CA . LEU A 1 116 ? 3.857 -3.895 16.721 1.00 90.69 116 LEU A CA 1
ATOM 879 C C . LEU A 1 116 ? 4.678 -2.760 17.344 1.00 90.69 116 LEU A C 1
ATOM 881 O O . LEU A 1 116 ? 4.354 -1.580 17.233 1.00 90.69 116 LEU A O 1
ATOM 885 N N . ALA A 1 117 ? 5.791 -3.117 17.983 1.00 85.00 117 ALA A N 1
ATOM 886 C CA . ALA A 1 117 ? 6.708 -2.177 18.627 1.00 85.00 117 ALA A CA 1
ATOM 887 C C . ALA A 1 117 ? 7.565 -1.380 17.615 1.00 85.00 117 ALA A 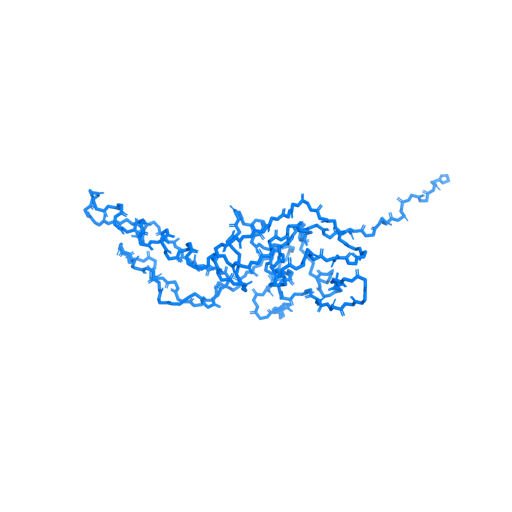C 1
ATOM 889 O O . ALA A 1 117 ? 8.796 -1.436 17.656 1.00 85.00 117 ALA A O 1
ATOM 890 N N . THR A 1 118 ? 6.934 -0.665 16.678 1.00 87.00 118 THR A N 1
ATOM 891 C CA . THR A 1 118 ? 7.604 0.125 15.633 1.00 87.00 118 THR A CA 1
ATOM 892 C C . THR A 1 118 ? 7.856 1.564 16.069 1.00 87.00 118 THR A C 1
ATOM 894 O O . THR A 1 118 ? 7.051 2.175 16.765 1.00 87.00 118 THR A O 1
ATOM 897 N N . ALA A 1 119 ? 8.957 2.151 15.597 1.00 85.56 119 ALA A N 1
ATOM 898 C CA . ALA A 1 119 ? 9.248 3.570 15.799 1.00 85.56 119 ALA A CA 1
ATOM 899 C C . ALA A 1 119 ? 8.418 4.485 14.878 1.00 85.56 119 ALA A C 1
ATOM 901 O O . ALA A 1 119 ? 8.181 5.646 15.206 1.00 85.56 119 ALA A O 1
ATOM 902 N N . ALA A 1 120 ? 7.997 3.976 13.715 1.00 85.25 120 ALA A N 1
ATOM 903 C CA . ALA A 1 120 ? 7.180 4.719 12.762 1.00 85.25 120 ALA A CA 1
ATOM 904 C C . ALA A 1 120 ? 5.694 4.707 13.170 1.00 85.25 120 ALA A C 1
ATOM 906 O O . ALA A 1 120 ? 5.214 3.679 13.656 1.00 85.25 120 ALA A O 1
ATOM 907 N N . PRO A 1 121 ? 4.951 5.807 12.945 1.00 88.94 121 PRO A N 1
ATOM 908 C CA . PRO A 1 121 ? 3.507 5.820 13.140 1.00 88.94 121 PRO A CA 1
ATOM 909 C C . PRO A 1 121 ? 2.814 4.964 12.068 1.00 88.94 121 PRO A C 1
ATOM 911 O O . PRO A 1 121 ? 3.037 5.149 10.872 1.00 88.94 121 PRO A O 1
ATOM 914 N N . LEU A 1 122 ? 1.965 4.032 12.513 1.00 94.25 122 LEU A N 1
ATOM 915 C CA . LEU A 1 122 ? 1.145 3.145 11.674 1.00 94.25 122 LEU A CA 1
ATOM 916 C C . LEU A 1 122 ? -0.333 3.542 11.772 1.00 94.25 122 LEU A C 1
ATOM 918 O O . LEU A 1 122 ? -1.217 2.728 12.029 1.00 94.25 122 LEU A O 1
ATOM 922 N N . ASP A 1 123 ? -0.608 4.838 11.696 1.00 94.50 123 ASP A N 1
ATOM 923 C CA . ASP A 1 123 ? -1.916 5.410 11.999 1.00 94.50 123 ASP A CA 1
ATOM 924 C C . ASP A 1 123 ? -2.816 5.564 10.772 1.00 94.50 123 ASP A C 1
ATOM 926 O O . ASP A 1 123 ? -4.023 5.724 10.930 1.00 94.50 123 ASP A O 1
ATOM 930 N N . HIS A 1 124 ? -2.265 5.476 9.563 1.00 96.75 124 HIS A N 1
ATOM 931 C CA . HIS A 1 124 ? -2.981 5.756 8.324 1.00 96.75 124 HIS A CA 1
ATOM 932 C C . HIS A 1 124 ? -3.205 4.523 7.456 1.00 96.75 124 HIS A C 1
ATOM 934 O O . HIS A 1 124 ? -2.284 3.749 7.212 1.00 96.75 124 HIS A O 1
ATOM 940 N N . PHE A 1 125 ? -4.399 4.383 6.898 1.00 97.81 125 PHE A N 1
ATOM 941 C CA . PHE A 1 125 ? -4.713 3.262 6.020 1.00 97.81 125 PHE A CA 1
ATOM 942 C C . PHE A 1 125 ? -5.874 3.592 5.089 1.00 97.81 125 PHE A C 1
ATOM 944 O O . PHE A 1 125 ? -6.608 4.561 5.284 1.00 97.81 125 PHE A O 1
ATOM 951 N N . VAL A 1 126 ? -6.016 2.789 4.046 1.00 98.00 126 VAL A N 1
ATOM 952 C CA . VAL A 1 126 ? -7.061 2.883 3.037 1.00 98.00 126 VAL A CA 1
ATOM 953 C C . VAL A 1 126 ? -7.928 1.641 3.107 1.00 98.00 126 VAL A C 1
ATOM 955 O O . VAL A 1 126 ? -7.428 0.517 3.183 1.00 98.00 126 VAL A O 1
ATOM 958 N N . VAL A 1 127 ? -9.237 1.861 3.043 1.00 97.19 127 VAL A N 1
ATOM 959 C CA . VAL A 1 127 ? -10.235 0.808 2.874 1.00 97.19 127 VAL A CA 1
ATOM 960 C C . VAL A 1 127 ? -10.967 1.055 1.564 1.00 97.19 127 VAL A C 1
ATOM 962 O O . VAL A 1 127 ? -11.394 2.178 1.286 1.00 97.19 127 VAL A O 1
ATOM 965 N N . LYS A 1 128 ? -11.117 -0.009 0.773 1.00 97.12 128 LYS A N 1
ATOM 966 C CA . LYS A 1 128 ? -12.008 -0.032 -0.384 1.00 97.12 128 LYS A CA 1
ATOM 967 C C . LYS A 1 128 ? -13.298 -0.759 -0.011 1.00 97.12 128 LYS A C 1
ATOM 969 O O . LYS A 1 128 ? -13.241 -1.867 0.516 1.00 97.12 128 LYS A O 1
ATOM 974 N N . THR A 1 129 ? -14.456 -0.152 -0.268 1.00 96.12 129 THR A N 1
ATOM 975 C CA . THR A 1 129 ? -15.767 -0.797 -0.051 1.00 96.12 129 THR A CA 1
ATOM 976 C C . THR A 1 129 ? -16.579 -0.802 -1.341 1.00 96.12 129 THR A C 1
ATOM 978 O O . THR A 1 129 ? -16.616 0.195 -2.054 1.00 96.12 129 THR A O 1
ATOM 981 N N . MET A 1 130 ? -17.190 -1.941 -1.671 1.00 93.62 130 MET A N 1
ATOM 982 C CA . MET A 1 130 ? -17.849 -2.160 -2.970 1.00 93.62 130 MET A CA 1
ATOM 983 C C . MET A 1 130 ? -19.343 -1.806 -2.975 1.00 93.62 130 MET A C 1
ATOM 985 O O . MET A 1 130 ? -19.969 -1.800 -4.033 1.00 93.62 130 MET A O 1
ATOM 989 N N . ASP A 1 131 ? -19.940 -1.530 -1.813 1.00 89.69 131 ASP A N 1
ATOM 990 C CA . ASP A 1 131 ? -21.330 -1.078 -1.764 1.00 89.69 131 ASP A CA 1
ATOM 991 C C . ASP A 1 131 ? -21.445 0.309 -2.414 1.00 89.69 131 ASP A C 1
ATOM 993 O O . ASP A 1 131 ? -20.587 1.173 -2.233 1.00 89.69 131 ASP A O 1
ATOM 997 N N . ARG A 1 132 ? -22.520 0.542 -3.174 1.00 87.25 132 ARG A N 1
ATOM 998 C CA . ARG A 1 132 ? -22.814 1.871 -3.730 1.00 87.25 132 ARG A CA 1
ATOM 999 C C . ARG A 1 132 ? -23.174 2.864 -2.632 1.00 87.25 132 ARG A C 1
ATOM 1001 O O . ARG A 1 132 ? -22.994 4.069 -2.811 1.00 87.25 132 ARG A O 1
ATOM 1008 N N . GLN A 1 133 ? -23.706 2.384 -1.511 1.00 92.62 133 GLN A N 1
ATOM 1009 C CA . GLN A 1 133 ? -23.933 3.219 -0.347 1.00 92.62 133 GLN A CA 1
ATOM 1010 C C . GLN A 1 133 ? -22.603 3.679 0.236 1.00 92.62 133 GLN A C 1
ATOM 1012 O O . GLN A 1 133 ? -21.657 2.912 0.380 1.00 92.62 133 GLN A O 1
ATOM 1017 N N . ARG A 1 134 ? -22.557 4.962 0.593 1.00 94.81 134 ARG A N 1
ATOM 1018 C CA . ARG A 1 134 ? -21.401 5.556 1.255 1.00 94.81 134 ARG A CA 1
ATOM 1019 C C . ARG A 1 134 ? -21.090 4.782 2.546 1.00 94.81 134 ARG A C 1
ATOM 1021 O O . ARG A 1 134 ? -22.001 4.639 3.372 1.00 94.81 134 ARG A O 1
ATOM 1028 N N . PRO A 1 135 ? -19.848 4.306 2.750 1.00 95.88 135 PRO A N 1
ATOM 1029 C CA . PRO A 1 135 ? -19.515 3.516 3.920 1.00 95.88 135 PRO A CA 1
ATOM 1030 C C . PRO A 1 135 ? -19.659 4.353 5.190 1.00 95.88 135 PRO A C 1
ATOM 1032 O O . PRO A 1 135 ? -19.446 5.567 5.219 1.00 95.88 135 PRO A O 1
ATOM 1035 N N . ARG A 1 136 ? -20.045 3.677 6.269 1.00 96.62 136 ARG A N 1
ATOM 1036 C CA . ARG A 1 136 ? -20.073 4.250 7.614 1.00 96.62 136 ARG A CA 1
ATOM 1037 C C . ARG A 1 136 ? -18.972 3.593 8.421 1.00 96.62 136 ARG A C 1
ATOM 1039 O O . ARG A 1 136 ? -18.752 2.393 8.281 1.00 96.62 136 ARG A O 1
ATOM 1046 N N . PHE A 1 137 ? -18.331 4.361 9.288 1.00 96.75 137 PHE A N 1
ATOM 1047 C CA . PHE A 1 137 ? -17.251 3.879 10.139 1.00 96.75 137 PHE A CA 1
ATOM 1048 C C . PHE A 1 137 ? -17.623 4.088 11.603 1.00 96.75 137 PHE A C 1
ATOM 1050 O O . PHE A 1 137 ? -18.141 5.143 11.980 1.00 96.75 137 PHE A O 1
ATOM 1057 N N . ALA A 1 138 ? -17.372 3.071 12.424 1.00 93.88 138 ALA A N 1
ATOM 1058 C CA . ALA A 1 138 ? -17.548 3.161 13.862 1.00 93.88 138 ALA A CA 1
ATOM 1059 C C . ALA A 1 138 ? -16.523 4.130 14.485 1.00 93.88 138 ALA A C 1
ATOM 1061 O O . ALA A 1 138 ? -15.586 4.607 13.840 1.00 93.88 138 ALA A O 1
ATOM 1062 N N . ALA A 1 139 ? -16.701 4.431 15.773 1.00 91.12 139 ALA A N 1
ATOM 1063 C CA . ALA A 1 139 ? -15.722 5.215 16.517 1.00 91.12 139 ALA A CA 1
ATOM 1064 C C . ALA A 1 139 ? -14.347 4.518 16.528 1.00 91.12 139 ALA A C 1
ATOM 1066 O O . ALA A 1 139 ? -14.270 3.295 16.494 1.00 91.12 139 ALA A O 1
ATOM 1067 N N . GLY A 1 140 ? -13.274 5.308 16.608 1.00 92.75 140 GLY A N 1
ATOM 1068 C CA . GLY A 1 140 ? -11.892 4.804 16.601 1.00 92.75 140 GLY A CA 1
ATOM 1069 C C . GLY A 1 140 ? -11.112 5.159 15.337 1.00 92.75 140 GLY A C 1
ATOM 1070 O O . GLY A 1 140 ? -9.893 5.041 15.330 1.00 92.75 140 GLY A O 1
ATOM 1071 N N . VAL A 1 141 ? -11.779 5.687 14.309 1.00 96.50 141 VAL A N 1
ATOM 1072 C CA . VAL A 1 141 ? -11.136 6.228 13.106 1.00 96.50 141 VAL A CA 1
ATOM 1073 C C . VAL A 1 141 ? -11.642 7.629 12.773 1.00 96.50 141 VAL A C 1
ATOM 1075 O O . VAL A 1 141 ? -12.707 8.065 13.217 1.00 96.50 141 VAL A O 1
ATOM 1078 N N . GLN A 1 142 ? -10.853 8.354 11.996 1.00 96.50 142 GLN A N 1
ATOM 1079 C CA . GLN A 1 142 ? -11.200 9.609 11.353 1.00 96.50 142 GLN A CA 1
ATOM 1080 C C . GLN A 1 142 ? -11.095 9.424 9.841 1.00 96.50 142 GLN A C 1
ATOM 1082 O O . GLN A 1 142 ? -10.071 8.966 9.344 1.00 96.50 142 GLN A O 1
ATOM 1087 N N . VAL A 1 143 ? -12.142 9.817 9.115 1.00 97.25 143 VAL A N 1
ATOM 1088 C CA . VAL A 1 143 ? -12.096 9.921 7.654 1.00 97.25 143 VAL A CA 1
ATOM 1089 C C . VAL A 1 143 ? -11.298 11.166 7.287 1.00 97.25 143 VAL A C 1
ATOM 1091 O O . VAL A 1 143 ? -11.649 12.270 7.705 1.00 97.25 143 VAL A O 1
ATOM 1094 N N . LEU A 1 144 ? -10.218 10.980 6.533 1.00 97.31 144 LEU A N 1
ATOM 1095 C CA . LEU A 1 144 ? -9.381 12.066 6.024 1.00 97.31 144 LEU A CA 1
ATOM 1096 C C . LEU A 1 144 ? -9.813 12.494 4.625 1.00 97.31 144 LEU A C 1
ATOM 1098 O O . LEU A 1 144 ? -9.911 13.683 4.336 1.00 97.31 144 LEU A O 1
ATOM 1102 N N . ALA A 1 145 ? -10.074 11.512 3.769 1.00 97.31 145 ALA A N 1
ATOM 1103 C CA . ALA A 1 145 ? -10.530 11.706 2.405 1.00 97.31 145 ALA A CA 1
ATOM 1104 C C . ALA A 1 145 ? -11.382 10.512 1.986 1.00 97.31 145 ALA A C 1
ATOM 1106 O O . ALA A 1 145 ? -11.181 9.394 2.459 1.00 97.31 145 ALA A O 1
ATOM 1107 N N . GLU A 1 146 ? -12.330 10.752 1.092 1.00 97.19 146 GLU A N 1
ATOM 1108 C CA . GLU A 1 146 ? -13.206 9.713 0.576 1.00 97.19 146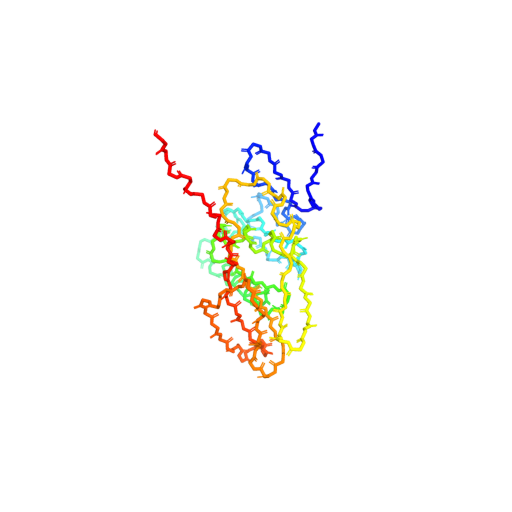 GLU A CA 1
ATOM 1109 C C . GLU A 1 146 ? -13.684 10.080 -0.822 1.00 97.19 146 GLU A C 1
ATOM 1111 O O . GLU A 1 146 ? -14.118 11.208 -1.061 1.00 97.19 146 GLU A O 1
ATOM 1116 N N . SER A 1 147 ? -13.607 9.120 -1.734 1.00 96.44 147 SER A N 1
ATOM 1117 C CA . SER A 1 147 ? -14.039 9.283 -3.119 1.00 96.44 147 SER A CA 1
ATOM 1118 C C . SER A 1 147 ? -14.623 7.985 -3.650 1.00 96.44 147 SER A C 1
ATOM 1120 O O . SER A 1 147 ? -14.142 6.904 -3.314 1.00 96.44 147 SER A O 1
ATOM 1122 N N . TRP A 1 148 ? -15.627 8.092 -4.511 1.00 95.88 148 TRP A N 1
ATOM 1123 C CA . TRP A 1 148 ? -16.073 6.977 -5.336 1.00 95.88 148 TRP A CA 1
ATOM 1124 C C . TRP A 1 148 ? -15.158 6.859 -6.560 1.00 95.88 148 TRP A C 1
ATOM 1126 O O . TRP A 1 148 ? -14.927 7.850 -7.250 1.00 95.88 148 TRP A O 1
ATOM 1136 N N . ASP A 1 149 ? -14.619 5.669 -6.805 1.00 93.31 149 ASP A N 1
ATOM 1137 C CA . ASP A 1 149 ? -13.877 5.329 -8.017 1.00 93.31 149 ASP A CA 1
ATOM 1138 C C . ASP A 1 149 ? -14.832 4.627 -8.988 1.00 93.31 149 ASP A C 1
ATOM 1140 O O . ASP A 1 149 ? -15.200 3.470 -8.778 1.00 93.31 149 ASP A O 1
ATOM 1144 N N . ASP A 1 150 ? -15.242 5.324 -10.050 1.00 90.56 150 ASP A N 1
ATOM 1145 C CA . ASP A 1 150 ? -16.140 4.780 -11.076 1.00 90.56 150 ASP A CA 1
ATOM 1146 C C . ASP A 1 150 ? -15.513 3.643 -11.889 1.00 90.56 150 ASP A C 1
ATOM 1148 O O . ASP A 1 150 ? -16.232 2.774 -12.380 1.00 90.56 150 ASP A O 1
ATOM 1152 N N . THR A 1 151 ? -14.184 3.626 -12.019 1.00 87.69 151 THR A N 1
ATOM 1153 C CA . THR A 1 151 ? -13.474 2.592 -12.782 1.00 87.69 151 THR A CA 1
ATOM 1154 C C . THR A 1 151 ? -13.425 1.295 -11.988 1.00 87.69 151 THR A C 1
ATOM 1156 O O . THR A 1 151 ? -13.686 0.222 -12.530 1.00 87.69 151 THR A O 1
ATOM 1159 N N . ALA A 1 152 ? -13.118 1.390 -10.694 1.00 88.06 152 ALA A N 1
ATOM 1160 C CA . ALA A 1 152 ? -13.096 0.237 -9.803 1.00 88.06 152 ALA A CA 1
ATOM 1161 C C . ALA A 1 152 ? -14.491 -0.124 -9.261 1.00 88.06 152 ALA A C 1
ATOM 1163 O O . ALA A 1 152 ? -14.688 -1.238 -8.788 1.00 88.06 152 ALA A O 1
ATOM 1164 N N . GLY A 1 153 ? -15.470 0.781 -9.302 1.00 93.31 153 GLY A N 1
ATOM 1165 C CA . GLY A 1 153 ? -16.794 0.566 -8.716 1.00 93.31 153 GLY A CA 1
ATOM 1166 C C . GLY A 1 153 ? -16.750 0.412 -7.194 1.00 93.31 153 GLY A C 1
ATOM 1167 O O . GLY A 1 153 ? -17.405 -0.473 -6.646 1.00 93.31 153 GLY A O 1
ATOM 1168 N N . CYS A 1 154 ? -15.940 1.225 -6.512 1.00 96.50 154 CYS A N 1
ATOM 1169 C CA . CYS A 1 154 ? -15.792 1.162 -5.060 1.00 96.50 154 CYS A CA 1
ATOM 1170 C C . CYS A 1 154 ? -15.573 2.547 -4.442 1.00 96.50 154 CYS A C 1
ATOM 1172 O O . CYS A 1 154 ? -15.051 3.460 -5.080 1.00 96.50 154 CYS A O 1
ATOM 1174 N N . TRP A 1 155 ? -15.925 2.694 -3.169 1.00 97.19 155 TRP A N 1
ATOM 1175 C CA . TRP A 1 155 ? -15.445 3.805 -2.356 1.00 97.19 155 TRP A CA 1
ATOM 1176 C C . TRP A 1 155 ? -14.006 3.548 -1.945 1.00 97.19 155 TRP A C 1
ATOM 1178 O O . TRP A 1 155 ? -13.705 2.480 -1.419 1.00 97.19 155 TRP A O 1
ATOM 1188 N N . VAL A 1 156 ? -13.150 4.547 -2.123 1.00 97.31 156 VAL A N 1
ATOM 1189 C CA . VAL A 1 156 ? -11.787 4.587 -1.599 1.00 97.31 156 VAL A CA 1
ATOM 1190 C C . VAL A 1 156 ? -11.772 5.580 -0.444 1.00 97.31 156 VAL A C 1
ATOM 1192 O O . VAL A 1 156 ? -11.872 6.791 -0.659 1.00 97.31 156 VAL A O 1
ATOM 1195 N N . THR A 1 157 ? -11.651 5.076 0.783 1.00 98.12 157 THR A N 1
ATOM 1196 C CA . THR A 1 157 ? -11.646 5.910 1.989 1.00 98.12 157 THR A CA 1
ATOM 1197 C C . THR A 1 157 ? -10.274 5.879 2.645 1.00 98.12 157 THR A C 1
ATOM 1199 O O . THR A 1 157 ? -9.786 4.820 3.037 1.00 98.12 157 THR A O 1
ATOM 1202 N N . GLN A 1 158 ? -9.663 7.053 2.796 1.00 98.12 158 GLN A N 1
ATOM 1203 C CA . GLN A 1 158 ? -8.450 7.245 3.583 1.00 98.12 158 GLN A CA 1
ATOM 1204 C C . GLN A 1 158 ? -8.832 7.514 5.036 1.00 98.12 158 GLN A C 1
ATOM 1206 O O . GLN A 1 158 ? -9.560 8.464 5.343 1.00 98.12 158 GLN A O 1
ATOM 1211 N N . LEU A 1 159 ? -8.321 6.678 5.929 1.00 98.19 159 LEU A N 1
ATOM 1212 C CA . LEU A 1 159 ? -8.622 6.680 7.349 1.00 98.19 159 LEU A CA 1
ATOM 1213 C C . LEU A 1 159 ? -7.355 6.952 8.158 1.00 98.19 159 LEU A C 1
ATOM 1215 O O . LEU A 1 159 ? -6.247 6.564 7.781 1.00 98.19 159 LEU A O 1
ATOM 1219 N N . GLN A 1 160 ? -7.548 7.598 9.300 1.00 97.12 160 GLN A N 1
ATOM 1220 C CA . GLN A 1 160 ? -6.566 7.677 10.370 1.00 97.12 160 GLN A CA 1
ATOM 1221 C C . GLN A 1 160 ? -7.154 7.044 11.627 1.00 97.12 160 GLN A C 1
ATOM 1223 O O . GLN A 1 160 ? -8.272 7.383 12.024 1.00 97.12 160 GLN A O 1
ATOM 1228 N N . ARG A 1 161 ? -6.428 6.140 12.280 1.00 94.62 161 ARG A N 1
ATOM 1229 C CA . ARG A 1 161 ? -6.837 5.606 13.580 1.00 94.62 161 ARG A CA 1
ATOM 1230 C C . ARG A 1 161 ? -6.744 6.704 14.641 1.00 94.62 161 ARG A C 1
ATOM 1232 O O . ARG A 1 161 ? -5.808 7.501 14.665 1.00 94.62 161 ARG A O 1
ATOM 1239 N N . ARG A 1 162 ? -7.698 6.736 15.564 1.00 90.38 162 ARG A N 1
ATOM 1240 C CA . ARG A 1 162 ? -7.642 7.619 16.729 1.00 90.38 162 ARG A CA 1
ATOM 1241 C C . ARG A 1 162 ? -6.879 6.908 17.831 1.00 90.38 162 ARG A C 1
ATOM 1243 O O . ARG A 1 162 ? -7.341 5.900 18.353 1.00 90.38 162 ARG A O 1
ATOM 1250 N N . HIS A 1 163 ? -5.738 7.460 18.221 1.00 77.62 163 HIS A N 1
ATOM 1251 C CA . HIS A 1 163 ? -5.107 7.053 19.467 1.00 77.62 163 HIS A CA 1
ATOM 1252 C C . HIS 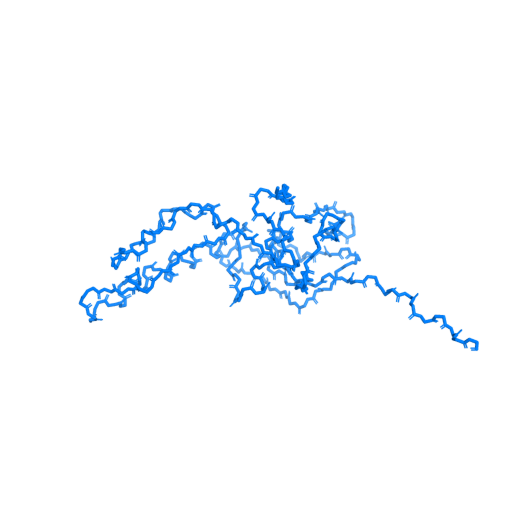A 1 163 ? -6.004 7.504 20.622 1.00 77.62 163 HIS A C 1
ATOM 1254 O O . HIS A 1 163 ? -6.482 8.643 20.633 1.00 77.62 163 HIS A O 1
ATOM 1260 N N . ALA A 1 164 ? -6.259 6.621 21.588 1.00 59.22 164 ALA A N 1
ATOM 1261 C CA . ALA A 1 164 ? -6.867 7.053 22.836 1.00 59.22 164 ALA A CA 1
ATOM 1262 C C . ALA A 1 164 ? -5.989 8.167 23.425 1.00 59.22 164 ALA A C 1
ATOM 1264 O O . ALA A 1 164 ? -4.769 8.016 23.496 1.00 59.22 164 ALA A O 1
ATOM 1265 N N . LEU A 1 165 ? -6.596 9.290 23.821 1.00 42.66 165 LEU A N 1
ATOM 1266 C CA . LEU A 1 165 ? -5.899 10.299 24.610 1.00 42.66 165 LEU A CA 1
ATOM 1267 C C . LEU A 1 165 ? -5.406 9.598 25.877 1.00 42.66 165 LEU A C 1
ATOM 1269 O O . LEU A 1 165 ? -6.193 9.315 26.780 1.00 42.66 165 LEU A O 1
ATOM 1273 N N . THR A 1 166 ? -4.115 9.287 25.953 1.00 42.47 166 THR A N 1
ATOM 1274 C CA . THR A 1 166 ? -3.494 8.921 27.219 1.00 42.47 166 THR A CA 1
ATOM 1275 C C . THR A 1 166 ? -3.631 10.131 28.129 1.00 42.47 166 THR A C 1
ATOM 1277 O O . THR A 1 166 ? -2.924 11.125 27.963 1.00 42.47 166 THR A O 1
ATOM 1280 N N . ALA A 1 167 ? -4.573 10.074 29.067 1.00 40.62 167 ALA A N 1
ATOM 1281 C CA . ALA A 1 167 ? -4.672 11.036 30.148 1.00 40.62 167 ALA A CA 1
ATOM 1282 C C . ALA A 1 167 ? -3.423 10.895 31.031 1.00 40.62 167 ALA A C 1
ATOM 1284 O O . ALA A 1 167 ? -3.402 10.118 31.981 1.00 40.62 167 ALA A O 1
ATOM 1285 N N . SER A 1 168 ? -2.367 11.633 30.693 1.00 40.75 168 SER A N 1
ATOM 1286 C CA . SER A 1 168 ? -1.167 11.765 31.513 1.00 40.75 168 SER A CA 1
ATOM 1287 C C . SER A 1 168 ? -0.782 13.230 31.638 1.00 40.75 168 SER A C 1
ATOM 1289 O O . SER A 1 168 ? 0.029 13.756 30.887 1.00 40.75 168 SER A O 1
ATOM 1291 N N . ALA A 1 169 ? -1.352 13.863 32.657 1.00 36.94 169 ALA A N 1
ATOM 1292 C CA . ALA A 1 169 ? -0.635 14.813 33.491 1.00 36.94 169 ALA A CA 1
ATOM 1293 C C . ALA A 1 169 ? -1.215 14.703 34.908 1.00 36.94 169 ALA A C 1
ATOM 1295 O O . ALA A 1 169 ? -2.232 15.311 35.234 1.00 36.94 169 ALA A O 1
ATOM 1296 N N . LYS A 1 170 ? -0.585 13.884 35.763 1.00 42.16 170 LYS A N 1
ATOM 1297 C CA . LYS A 1 170 ? -0.707 14.094 37.211 1.00 42.16 170 LYS A CA 1
ATOM 1298 C C . LYS A 1 170 ? -0.087 15.468 37.504 1.00 42.16 170 LYS A C 1
ATOM 1300 O O . LYS A 1 170 ? 1.043 15.686 37.064 1.00 42.16 170 LYS A O 1
ATOM 1305 N N . PRO A 1 171 ? -0.758 16.374 38.233 1.00 45.34 171 PRO A N 1
ATOM 1306 C CA . PRO A 1 171 ? -0.102 17.583 38.694 1.00 45.34 171 PRO A CA 1
ATOM 1307 C C . PRO A 1 171 ? 0.985 17.176 39.692 1.00 45.34 171 PRO A C 1
ATOM 1309 O O . PRO A 1 171 ? 0.714 16.460 40.661 1.00 45.34 171 PRO A O 1
ATOM 1312 N N . GLY A 1 172 ? 2.223 17.576 39.400 1.00 56.25 172 GLY A N 1
ATOM 1313 C CA . GLY A 1 172 ? 3.338 17.462 40.332 1.00 56.25 172 GLY A CA 1
ATOM 1314 C C . GLY A 1 172 ? 3.011 18.211 41.621 1.00 56.25 172 GLY A C 1
ATOM 1315 O O . GLY A 1 172 ? 2.432 19.297 41.577 1.00 56.25 172 GLY A O 1
ATOM 1316 N N . ARG A 1 173 ? 3.324 17.570 42.746 1.00 48.19 173 ARG A N 1
ATOM 1317 C CA . ARG A 1 173 ? 3.355 18.191 44.071 1.00 48.19 173 ARG A CA 1
ATOM 1318 C C . ARG A 1 173 ? 4.575 19.087 44.205 1.00 48.19 173 ARG A C 1
ATOM 1320 O O . ARG A 1 173 ? 5.611 18.718 43.610 1.00 48.19 173 ARG A O 1
#

Secondary structure (DSSP, 8-state):
-PPPSSSSEEEETTEEEE---S-PPPTT-TTPPPPS---SS-----GGGG--SSGGGHHHHHHHHHHHHHHHHHSTT----SSHHHHHHHHHHHHH-EEEEETTEEEEE-HHHHT---SS---EEEEEE--SSPP-B-TTEEEEEEEEETTTTEEEEEEEEPPP-----PPP-

Foldseek 3Di:
DDDALFPFWRADPQDIDGDQDDQADPQPAALAAHGPDRPGLHHDHHPRNQADPPNVCSVVSVVRVVVVVVVQCLDQLDHDQPDDLQSVLAVLCVGQWDWDQDPQFIEIDRVSVVVSSHPRDSFKYKHKAQDPDDTGYDPQKDFPDWDQDPSSNTIITIIGGDDDPPPDDDDDD

Radius of gyration: 19.58 Å; chains: 1; bounding box: 46×33×72 Å

Sequence (173 aa):
MREPQTPRIAVECGVMTVDRGGGAPPWSAAAAAPPEAMTGPIIGLHWPNILHPDPERNDEVVDAWVTHLQRVGSLHDRWLAPDTPRAWSQLAHAECTLVTDTAKGLAFDFGALDELATAAPLDHFVVKTMDRQRPRFAAGVQVLAESWDDTAGCWVTQLQRRHALTASAKPGR

pLDDT: mean 90.17, std 12.32, range [36.94, 98.19]